Protein AF-A0A935EA66-F1 (afdb_monomer_lite)

Structure (mmCIF, N/CA/C/O backbone):
data_AF-A0A935EA66-F1
#
_entry.id   AF-A0A935EA66-F1
#
loop_
_atom_site.group_PDB
_atom_site.id
_atom_site.type_symbol
_atom_site.label_atom_id
_atom_site.label_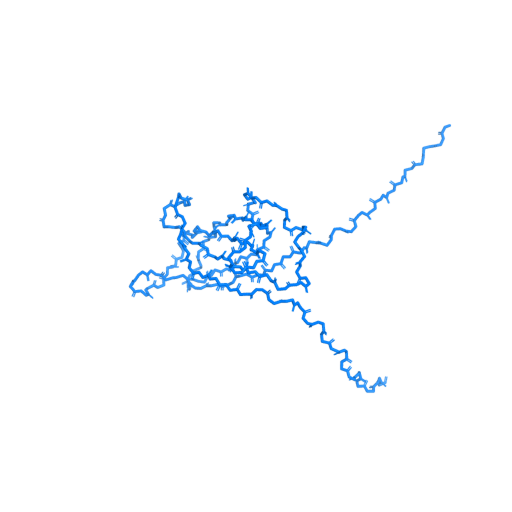alt_id
_atom_site.label_comp_id
_atom_site.label_asym_id
_atom_site.label_entity_id
_atom_site.label_seq_id
_atom_site.pdbx_PDB_ins_code
_atom_site.Cartn_x
_atom_site.Cartn_y
_atom_site.Cartn_z
_atom_site.occupancy
_atom_site.B_iso_or_equiv
_atom_site.auth_seq_id
_atom_site.auth_comp_id
_atom_site.auth_asym_id
_atom_site.auth_atom_id
_atom_site.pdbx_PDB_model_num
ATOM 1 N N . MET A 1 1 ? -12.059 26.650 -46.974 1.00 56.72 1 MET A N 1
ATOM 2 C CA . MET A 1 1 ? -11.170 26.171 -45.896 1.00 56.72 1 MET A CA 1
ATOM 3 C C . MET A 1 1 ? -11.844 24.967 -45.263 1.00 56.72 1 MET A C 1
ATOM 5 O O . MET A 1 1 ? -12.899 25.143 -44.672 1.00 56.72 1 MET A O 1
ATOM 9 N N . VAL A 1 2 ? -11.339 23.754 -45.494 1.00 48.66 2 VAL A N 1
ATOM 10 C CA . VAL A 1 2 ? -11.926 22.520 -44.942 1.00 48.66 2 VAL A CA 1
ATOM 11 C C . VAL A 1 2 ? -11.152 22.171 -43.674 1.00 48.66 2 VAL A C 1
ATOM 13 O O . VAL A 1 2 ? -9.935 22.019 -43.727 1.00 48.66 2 VAL A O 1
ATOM 16 N N . LEU A 1 3 ? -11.849 22.111 -42.541 1.00 52.25 3 LEU A N 1
ATOM 17 C CA . LEU A 1 3 ? -11.287 21.747 -41.243 1.00 52.25 3 LEU A CA 1
ATOM 18 C C . LEU A 1 3 ? -11.307 20.218 -41.109 1.00 52.25 3 LEU A C 1
ATOM 20 O O . LEU A 1 3 ? -12.376 19.613 -41.135 1.00 52.25 3 LEU A O 1
ATOM 24 N N . PHE A 1 4 ? -10.135 19.602 -40.974 1.00 52.00 4 PHE A N 1
ATOM 25 C CA . PHE A 1 4 ? -9.990 18.178 -40.671 1.00 52.00 4 PHE A CA 1
ATOM 26 C C . PHE A 1 4 ? -9.831 18.017 -39.155 1.00 52.00 4 PHE A C 1
ATOM 28 O O . PHE A 1 4 ? -8.870 18.528 -38.583 1.00 52.00 4 PHE A O 1
ATOM 35 N N . VAL A 1 5 ? -10.763 17.325 -38.498 1.00 65.56 5 VAL A N 1
ATOM 36 C CA . VAL A 1 5 ? -10.658 16.978 -37.072 1.00 65.56 5 VAL A CA 1
ATOM 37 C C . VAL A 1 5 ? -10.170 15.535 -36.974 1.00 65.56 5 VAL A C 1
ATOM 39 O O . VAL A 1 5 ? -10.869 14.611 -37.381 1.00 65.56 5 VAL A O 1
ATOM 42 N N . PHE A 1 6 ? -8.958 15.344 -36.452 1.00 58.00 6 PHE A N 1
ATOM 43 C CA . PHE A 1 6 ? -8.419 14.027 -36.114 1.00 58.00 6 PHE A CA 1
ATOM 44 C C . PHE A 1 6 ? -8.866 13.654 -34.697 1.00 58.00 6 PHE A C 1
ATOM 46 O O . PHE A 1 6 ? -8.481 14.308 -33.729 1.00 58.00 6 PHE A O 1
ATOM 53 N N . PHE A 1 7 ? -9.676 12.603 -34.571 1.00 58.97 7 PHE A N 1
ATOM 54 C CA . PHE A 1 7 ? -10.065 12.040 -33.279 1.00 58.97 7 PHE A CA 1
ATOM 55 C C . PHE A 1 7 ? -9.017 10.993 -32.875 1.00 58.97 7 PHE A C 1
ATOM 57 O O . PHE A 1 7 ? -9.071 9.845 -33.312 1.00 58.97 7 PHE A O 1
ATOM 64 N N . ILE A 1 8 ? -8.008 11.398 -32.098 1.00 69.81 8 ILE A N 1
ATOM 65 C CA . ILE A 1 8 ? -7.025 10.463 -31.535 1.00 69.81 8 ILE A CA 1
ATOM 66 C C . ILE A 1 8 ? -7.647 9.858 -30.275 1.00 69.81 8 ILE A C 1
ATOM 68 O O . ILE A 1 8 ? -7.739 10.518 -29.244 1.00 69.81 8 ILE A O 1
ATOM 72 N N . SER A 1 9 ? -8.097 8.606 -30.361 1.00 67.38 9 SER A N 1
ATOM 73 C CA . SER A 1 9 ? -8.489 7.830 -29.184 1.00 67.38 9 SER A CA 1
ATOM 74 C C . SER A 1 9 ? -7.243 7.165 -28.600 1.00 67.38 9 SER A C 1
ATOM 76 O O . SER A 1 9 ? -6.701 6.223 -29.175 1.00 67.38 9 SER A O 1
ATOM 78 N N . THR A 1 10 ? -6.744 7.685 -27.480 1.00 59.62 10 THR A N 1
ATOM 79 C CA . THR A 1 10 ? -5.718 7.003 -26.685 1.00 59.62 10 THR A CA 1
ATOM 80 C C . THR A 1 10 ? -6.408 5.977 -25.792 1.00 59.62 10 THR A C 1
ATOM 82 O O . THR A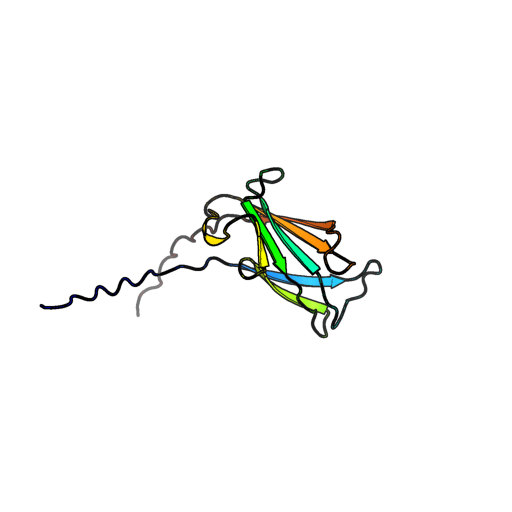 1 10 ? -7.064 6.351 -24.819 1.00 59.62 10 THR A O 1
ATOM 85 N N . CYS A 1 11 ? -6.272 4.687 -26.095 1.00 55.56 11 CYS A N 1
ATOM 86 C CA . CYS A 1 11 ? -6.628 3.647 -25.132 1.00 55.56 11 CYS A CA 1
ATOM 87 C C . CYS A 1 11 ? -5.610 3.701 -23.987 1.00 55.56 11 CYS A C 1
ATOM 89 O O . CYS A 1 11 ? -4.470 3.274 -24.153 1.00 55.56 11 CYS A O 1
ATOM 91 N N . VAL A 1 12 ? -6.006 4.256 -22.843 1.00 56.97 12 VAL A N 1
ATOM 92 C CA . VAL A 1 12 ? -5.235 4.142 -21.603 1.00 56.97 12 VAL A CA 1
ATOM 93 C C . VAL A 1 12 ? -5.667 2.857 -20.904 1.00 56.97 12 VAL A C 1
ATOM 95 O O . VAL A 1 12 ? -6.817 2.715 -20.497 1.00 56.97 12 VAL A O 1
ATOM 98 N N . PHE A 1 13 ? -4.765 1.885 -20.807 1.00 59.00 13 PHE A N 1
ATOM 99 C CA . PHE A 1 13 ? -4.966 0.742 -19.924 1.00 59.00 13 PHE A CA 1
ATOM 100 C C . PHE A 1 13 ? -4.613 1.211 -18.510 1.00 59.00 13 PHE A C 1
ATOM 102 O O . PHE A 1 13 ? -3.444 1.472 -18.231 1.00 59.00 13 PHE A O 1
ATOM 109 N N . SER A 1 14 ? -5.615 1.383 -17.640 1.00 65.06 14 SER A N 1
ATOM 110 C CA . SER A 1 14 ? -5.343 1.587 -16.213 1.00 65.06 14 SER A CA 1
ATOM 111 C C . SER A 1 14 ? -4.910 0.246 -15.632 1.00 65.06 14 SER A C 1
ATOM 113 O O . SER A 1 14 ? -5.640 -0.742 -15.736 1.00 65.06 14 SER A O 1
ATOM 115 N N . GLN A 1 15 ? -3.699 0.199 -15.087 1.00 86.06 15 GLN A N 1
ATOM 116 C CA . GLN A 1 15 ? -3.251 -0.918 -14.266 1.00 86.06 15 GLN A CA 1
ATOM 117 C C . GLN A 1 15 ? -3.627 -0.616 -12.818 1.00 86.06 15 GLN A C 1
ATOM 119 O O . GLN A 1 15 ? -3.413 0.501 -12.357 1.00 86.06 15 GLN A O 1
ATOM 124 N N . SER A 1 16 ? -4.176 -1.600 -12.114 1.00 92.75 16 SER A N 1
ATOM 125 C CA . SER A 1 16 ? -4.493 -1.546 -10.685 1.00 92.75 16 SER A CA 1
ATOM 126 C C . SER A 1 16 ? -4.687 -2.968 -10.153 1.00 92.75 16 SER A C 1
ATOM 128 O O . SER A 1 16 ? -4.769 -3.925 -10.932 1.00 92.75 16 SER A O 1
ATOM 130 N N . PHE A 1 17 ? -4.706 -3.133 -8.832 1.00 92.75 17 PHE A N 1
ATOM 131 C CA . PHE A 1 17 ? -5.011 -4.418 -8.201 1.00 92.75 17 PHE A CA 1
ATOM 132 C C . PHE A 1 17 ? -5.691 -4.227 -6.847 1.00 92.75 17 PHE A C 1
ATOM 134 O O . PHE A 1 17 ? -5.437 -3.248 -6.148 1.00 92.75 17 PHE A O 1
ATOM 141 N N . ASP A 1 18 ? -6.536 -5.178 -6.456 1.00 94.88 18 ASP A N 1
ATOM 142 C CA . ASP A 1 18 ? -7.258 -5.110 -5.188 1.00 94.88 18 ASP A CA 1
ATOM 143 C C . ASP A 1 18 ? -6.404 -5.603 -4.014 1.00 94.88 18 ASP A C 1
ATOM 145 O O . ASP A 1 18 ? -5.671 -6.590 -4.104 1.00 94.88 18 ASP A O 1
ATOM 149 N N . TYR A 1 19 ? -6.542 -4.921 -2.884 1.00 94.88 19 TYR A N 1
ATOM 150 C CA . TYR A 1 19 ? -5.983 -5.285 -1.594 1.00 94.88 19 TYR A CA 1
ATOM 151 C C . TYR A 1 19 ? -7.118 -5.427 -0.582 1.00 94.88 19 TYR A C 1
ATOM 153 O O . TYR A 1 19 ? -7.910 -4.506 -0.368 1.00 94.88 19 TYR A O 1
ATOM 161 N N . GLN A 1 20 ? -7.189 -6.599 0.046 1.00 94.25 20 GLN A N 1
ATOM 162 C CA . GLN A 1 20 ? -8.240 -6.957 0.989 1.00 94.25 20 GLN A CA 1
ATOM 163 C C . GLN A 1 20 ? -7.637 -7.396 2.314 1.00 94.25 20 GLN A C 1
ATOM 165 O O . GLN A 1 20 ? -6.675 -8.165 2.347 1.00 94.25 20 GLN A O 1
ATOM 170 N N . THR A 1 21 ? -8.196 -6.900 3.413 1.00 92.12 21 THR A N 1
ATOM 171 C CA . THR A 1 21 ? -7.700 -7.210 4.755 1.00 92.12 21 THR A CA 1
ATOM 172 C C . THR A 1 21 ? -8.796 -7.104 5.811 1.00 92.12 21 THR A C 1
ATOM 174 O O . THR A 1 21 ? -9.850 -6.509 5.588 1.00 92.12 21 THR A O 1
ATOM 177 N N . ILE A 1 22 ? -8.525 -7.682 6.981 1.00 93.19 22 ILE A N 1
ATOM 178 C CA . ILE A 1 22 ? -9.339 -7.544 8.189 1.00 93.19 22 ILE A CA 1
ATOM 179 C C . ILE A 1 22 ? -8.506 -6.808 9.229 1.00 93.19 22 ILE A C 1
ATOM 181 O O . ILE A 1 22 ? -7.419 -7.260 9.594 1.00 93.19 22 ILE A O 1
ATOM 185 N N . VAL A 1 23 ? -9.033 -5.703 9.746 1.00 91.25 23 VAL A N 1
ATOM 186 C CA . VAL A 1 23 ? -8.294 -4.841 10.672 1.00 91.25 23 VAL A CA 1
ATOM 187 C C . VAL A 1 23 ? -8.556 -5.249 12.116 1.00 91.25 23 VAL A C 1
ATOM 189 O O . VAL A 1 23 ? -9.696 -5.448 12.545 1.00 91.25 23 VAL A O 1
ATOM 192 N N . ARG A 1 24 ? -7.471 -5.385 12.881 1.00 90.00 24 ARG A N 1
ATOM 193 C CA . ARG A 1 24 ? -7.478 -5.785 14.292 1.00 90.00 24 ARG A CA 1
ATOM 194 C C . ARG A 1 24 ? -6.606 -4.835 15.102 1.00 90.00 24 ARG A C 1
ATOM 196 O O . ARG A 1 24 ? -5.615 -4.328 14.590 1.00 90.00 24 ARG A O 1
ATOM 203 N N . ASN A 1 25 ? -6.964 -4.616 16.363 1.00 86.38 25 ASN A N 1
ATOM 204 C CA . ASN A 1 25 ? -6.127 -3.866 17.300 1.00 86.38 25 ASN A CA 1
ATOM 205 C C . ASN A 1 25 ? -5.082 -4.772 17.984 1.00 86.38 25 ASN A C 1
ATOM 207 O O . ASN A 1 25 ? -5.040 -5.983 17.765 1.00 86.38 25 ASN A O 1
ATOM 211 N N . ALA A 1 26 ? -4.280 -4.188 18.880 1.00 84.94 26 ALA A N 1
ATOM 212 C CA . ALA A 1 26 ? -3.241 -4.896 19.631 1.00 84.94 26 ALA A CA 1
ATOM 213 C C . ALA A 1 26 ? -3.760 -6.042 20.527 1.00 84.94 26 ALA A C 1
ATOM 215 O O . ALA A 1 26 ? -3.000 -6.952 20.846 1.00 84.94 26 ALA A O 1
ATOM 216 N N . SER A 1 27 ? -5.039 -6.033 20.921 1.00 90.06 27 SER A N 1
ATOM 217 C CA . SER A 1 27 ? -5.660 -7.141 21.662 1.00 90.06 27 SER A CA 1
ATOM 218 C C . SER A 1 27 ? -6.280 -8.212 20.753 1.00 90.06 27 SER A C 1
ATOM 220 O O . SER A 1 27 ? -6.885 -9.161 21.247 1.00 90.06 27 SER A O 1
ATOM 222 N N . GLY A 1 28 ? -6.139 -8.082 19.429 1.00 86.69 28 GLY A N 1
ATOM 223 C CA . GLY A 1 28 ? -6.694 -8.997 18.428 1.00 86.69 28 GLY A CA 1
ATOM 224 C C . GLY A 1 28 ? -8.174 -8.763 18.105 1.00 86.69 28 GLY A C 1
ATOM 225 O O . GLY A 1 28 ? -8.742 -9.486 17.275 1.00 86.69 28 GLY A O 1
ATOM 226 N N . ALA A 1 29 ? -8.799 -7.755 18.720 1.00 90.12 29 ALA A N 1
ATOM 227 C CA . ALA A 1 29 ? -10.196 -7.413 18.504 1.00 90.12 29 ALA A CA 1
ATOM 228 C C . ALA A 1 29 ? -10.393 -6.729 17.145 1.00 90.12 29 ALA A C 1
ATOM 230 O O . ALA A 1 29 ? -9.660 -5.808 16.771 1.00 90.12 29 ALA A O 1
ATOM 231 N N . VAL A 1 30 ? -11.414 -7.183 16.422 1.00 92.00 30 VAL A N 1
ATOM 232 C CA . VAL A 1 30 ? -11.793 -6.664 15.105 1.00 92.00 30 VAL A CA 1
ATOM 233 C C . VAL A 1 30 ? -12.238 -5.206 15.224 1.00 92.00 30 VAL A C 1
ATOM 235 O O . VAL A 1 30 ? -13.027 -4.870 16.105 1.00 92.00 30 VAL A O 1
ATOM 238 N N . GLN A 1 31 ? -11.725 -4.347 14.346 1.00 92.06 31 GLN A N 1
ATOM 239 C CA . GLN A 1 31 ? -12.086 -2.931 14.292 1.00 92.06 31 GLN A CA 1
ATOM 240 C C . GLN A 1 31 ? -13.201 -2.729 13.264 1.00 92.06 31 GLN A C 1
ATOM 242 O O . GLN A 1 31 ? -12.945 -2.769 12.063 1.00 92.06 31 GLN A O 1
ATOM 247 N N . VAL A 1 32 ? -14.437 -2.536 13.725 1.00 93.38 32 VAL A N 1
ATOM 248 C CA . VAL A 1 32 ? -15.628 -2.353 12.871 1.00 93.38 32 VAL A CA 1
ATOM 249 C C . VAL A 1 32 ? -15.949 -0.872 12.686 1.00 93.38 32 VAL A C 1
ATOM 251 O O . VAL A 1 32 ? -15.764 -0.093 13.622 1.00 93.38 32 VAL A O 1
ATOM 254 N N . ASN A 1 33 ? -16.442 -0.472 11.507 1.00 92.31 33 ASN A N 1
ATOM 255 C CA . ASN A 1 33 ? -16.824 0.918 11.193 1.00 92.31 33 ASN A CA 1
ATOM 256 C C . ASN A 1 33 ? -15.757 1.959 11.582 1.00 92.31 33 ASN A C 1
ATOM 258 O O . ASN A 1 33 ? -16.076 3.048 12.061 1.00 92.31 33 ASN A O 1
ATOM 262 N N . THR A 1 34 ? -14.481 1.601 11.439 1.00 91.94 34 THR A N 1
ATOM 263 C CA . THR A 1 34 ? -13.348 2.398 11.918 1.00 91.94 34 THR A CA 1
ATOM 264 C C . THR A 1 34 ? -12.552 2.923 10.720 1.00 91.94 34 THR A C 1
ATOM 266 O O . THR A 1 34 ? -12.267 2.141 9.810 1.00 91.94 34 THR A O 1
ATOM 269 N N . PRO A 1 35 ? -12.197 4.223 10.675 1.00 92.62 35 PRO A N 1
ATOM 270 C CA . PRO A 1 35 ? -11.329 4.759 9.631 1.00 92.62 35 PRO A CA 1
ATOM 271 C C . PRO A 1 35 ? -9.910 4.201 9.773 1.00 92.62 35 PRO A C 1
ATOM 273 O O . PRO A 1 35 ? -9.360 4.158 10.874 1.00 92.62 35 PRO A O 1
ATOM 276 N N . VAL A 1 36 ? -9.311 3.799 8.654 1.00 93.75 36 VAL A N 1
ATOM 277 C CA . VAL A 1 36 ? -7.977 3.189 8.600 1.00 93.75 36 VAL A CA 1
ATOM 278 C C . VAL A 1 36 ? -7.117 3.966 7.619 1.00 93.75 36 VAL A C 1
ATOM 280 O O . VAL A 1 36 ? -7.521 4.215 6.487 1.00 93.75 36 VAL A O 1
ATOM 283 N N . TYR A 1 37 ? -5.915 4.343 8.045 1.00 95.50 37 TYR A N 1
ATOM 284 C CA . TYR A 1 37 ? -5.007 5.170 7.258 1.00 95.50 37 TYR A CA 1
ATOM 285 C C . TYR A 1 37 ? -3.905 4.294 6.672 1.00 95.50 37 TYR A C 1
ATOM 287 O O . TYR A 1 37 ? -2.947 3.953 7.364 1.00 95.50 37 TYR A O 1
ATOM 295 N N . LEU A 1 38 ? -4.054 3.919 5.402 1.00 95.75 38 LEU A N 1
ATOM 296 C CA . LEU A 1 38 ? -3.134 3.034 4.697 1.00 95.75 38 LEU A CA 1
ATOM 297 C C . LEU A 1 38 ? -2.209 3.821 3.777 1.00 95.75 38 LEU A C 1
ATOM 299 O O . LEU A 1 38 ? -2.621 4.778 3.116 1.00 95.75 38 LEU A O 1
ATOM 303 N N . ARG A 1 39 ? -0.961 3.365 3.703 1.00 97.12 39 ARG A N 1
ATOM 304 C CA . ARG A 1 39 ? 0.015 3.804 2.714 1.00 97.12 39 ARG A CA 1
ATOM 305 C C . ARG A 1 39 ? 0.563 2.595 1.984 1.00 97.12 39 ARG A C 1
ATOM 307 O O . ARG A 1 39 ? 1.086 1.669 2.600 1.00 97.12 39 ARG A O 1
ATOM 314 N N . PHE A 1 40 ? 0.442 2.631 0.666 1.00 97.75 40 PHE A N 1
ATOM 315 C CA . PHE A 1 40 ? 0.979 1.610 -0.218 1.00 97.75 40 PHE A CA 1
ATOM 316 C C . PHE A 1 40 ? 2.217 2.170 -0.894 1.00 97.75 40 PHE A C 1
ATOM 318 O O . PHE A 1 40 ? 2.166 3.239 -1.501 1.00 97.75 40 PHE A O 1
ATOM 325 N N . THR A 1 41 ? 3.329 1.453 -0.790 1.00 98.06 41 THR A N 1
ATOM 3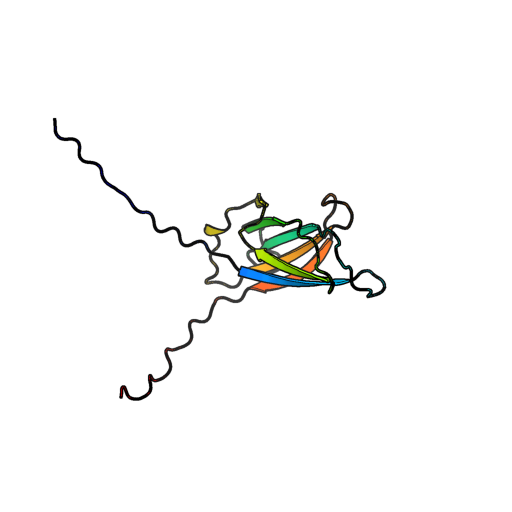26 C CA . THR A 1 41 ? 4.586 1.794 -1.453 1.00 98.06 41 THR A CA 1
ATOM 327 C C . THR A 1 41 ? 5.006 0.621 -2.335 1.00 98.06 41 THR A C 1
ATOM 329 O O . THR A 1 41 ? 5.124 -0.505 -1.859 1.00 98.06 41 THR A O 1
ATOM 332 N N . ILE A 1 42 ? 5.255 0.878 -3.619 1.00 97.38 42 ILE A N 1
ATOM 333 C CA . ILE A 1 42 ? 5.834 -0.104 -4.539 1.00 97.38 42 ILE A CA 1
ATOM 334 C C . ILE A 1 42 ? 7.333 0.144 -4.634 1.00 97.38 42 ILE A C 1
ATOM 336 O O . ILE A 1 42 ? 7.774 1.239 -4.997 1.00 97.38 42 ILE A O 1
ATOM 340 N N . LEU A 1 43 ? 8.103 -0.894 -4.329 1.00 97.81 43 LEU A N 1
ATOM 341 C CA . LEU A 1 43 ? 9.558 -0.896 -4.357 1.00 97.81 43 LEU A CA 1
ATOM 342 C C . LEU A 1 43 ? 10.075 -1.681 -5.567 1.00 97.81 43 LEU A C 1
ATOM 344 O O . LEU A 1 43 ? 9.461 -2.658 -6.014 1.00 97.81 43 LEU A O 1
ATOM 348 N N . GLU A 1 44 ? 11.227 -1.259 -6.085 1.00 95.81 44 GLU A N 1
ATOM 349 C CA . GLU A 1 44 ? 11.927 -1.945 -7.180 1.00 95.81 44 GLU A CA 1
ATOM 350 C C . GLU A 1 44 ? 12.370 -3.361 -6.785 1.00 95.81 44 GLU A C 1
ATOM 352 O O . GLU A 1 44 ? 12.228 -4.308 -7.554 1.00 95.81 44 GLU A O 1
ATOM 357 N N . ASN A 1 45 ? 12.864 -3.508 -5.560 1.00 94.00 45 ASN A N 1
ATOM 358 C CA . ASN A 1 45 ? 13.197 -4.771 -4.914 1.00 94.00 45 ASN A CA 1
ATOM 359 C C . ASN A 1 45 ? 12.991 -4.617 -3.393 1.00 94.00 45 ASN A C 1
ATOM 361 O O . ASN A 1 45 ? 12.585 -3.551 -2.936 1.00 94.00 45 ASN A O 1
ATOM 365 N N . GLU A 1 46 ? 13.261 -5.660 -2.608 1.00 92.44 46 GLU A N 1
ATOM 366 C CA . GLU A 1 46 ? 12.972 -5.712 -1.163 1.00 92.44 46 GLU A CA 1
ATOM 367 C C . GLU A 1 46 ? 13.551 -4.546 -0.345 1.00 92.44 46 GLU A C 1
ATOM 369 O O . GLU A 1 46 ? 12.962 -4.135 0.648 1.00 92.44 46 GLU A O 1
ATOM 374 N N . SER A 1 47 ? 14.682 -3.980 -0.768 1.00 91.44 47 SER A N 1
ATOM 375 C CA . SER A 1 47 ? 15.312 -2.814 -0.128 1.00 91.44 47 SER A CA 1
ATOM 376 C C . SER A 1 47 ? 15.642 -1.717 -1.145 1.00 91.44 47 SER A C 1
ATOM 378 O O . SER A 1 47 ? 16.580 -0.941 -0.964 1.00 91.44 47 SER A O 1
ATOM 380 N N . GLY A 1 48 ? 14.906 -1.704 -2.256 1.00 91.75 48 GLY A N 1
ATOM 381 C CA . GLY A 1 48 ? 15.182 -0.875 -3.420 1.00 91.75 48 GLY A CA 1
ATOM 382 C C . GLY A 1 48 ? 14.544 0.504 -3.338 1.00 91.75 48 GLY A C 1
ATOM 383 O O . GLY A 1 48 ? 13.952 0.897 -2.332 1.00 91.75 48 GLY A O 1
ATOM 384 N N . GLY A 1 49 ? 14.645 1.245 -4.441 1.00 96.06 49 GLY A N 1
ATOM 385 C CA . GLY A 1 49 ? 14.022 2.557 -4.560 1.00 96.06 49 GLY A CA 1
ATOM 386 C C . GLY A 1 49 ? 12.493 2.489 -4.553 1.00 96.06 49 GLY A C 1
ATOM 387 O O . GLY A 1 49 ? 11.888 1.511 -5.002 1.00 96.06 49 GLY A O 1
ATOM 388 N N . VAL A 1 50 ? 11.870 3.569 -4.077 1.00 97.62 50 VAL A N 1
ATOM 389 C CA . VAL A 1 50 ? 10.422 3.781 -4.182 1.00 97.62 50 VAL A CA 1
ATOM 390 C C . VAL A 1 50 ? 10.080 4.149 -5.619 1.00 97.62 50 VAL A C 1
ATOM 392 O O . VAL A 1 50 ? 10.498 5.191 -6.117 1.00 97.62 50 VAL A O 1
ATOM 395 N N . LEU A 1 51 ? 9.287 3.304 -6.268 1.00 97.19 51 LEU A N 1
ATOM 396 C CA . LEU A 1 51 ? 8.773 3.543 -7.615 1.00 97.19 51 LEU A CA 1
ATOM 397 C C . LEU A 1 51 ? 7.449 4.301 -7.586 1.00 97.19 51 LEU A C 1
ATOM 399 O O . LEU A 1 51 ? 7.174 5.126 -8.456 1.00 97.19 51 LEU A O 1
ATOM 403 N N . TYR A 1 52 ? 6.628 4.011 -6.579 1.00 97.88 52 TYR A N 1
ATOM 404 C CA . TYR A 1 52 ? 5.336 4.645 -6.380 1.00 97.88 52 TYR A CA 1
ATOM 405 C C . TYR A 1 52 ? 4.915 4.590 -4.921 1.00 97.88 52 TYR A C 1
ATOM 407 O O . TYR A 1 52 ? 5.257 3.648 -4.205 1.00 97.88 52 TYR A O 1
ATOM 415 N N . ARG A 1 53 ? 4.152 5.595 -4.498 1.00 97.88 53 ARG A N 1
ATOM 416 C CA . ARG A 1 53 ? 3.542 5.652 -3.176 1.00 97.88 53 ARG A CA 1
ATOM 417 C C . ARG A 1 53 ? 2.193 6.344 -3.246 1.00 97.88 53 ARG A C 1
ATOM 419 O O . ARG A 1 53 ? 2.102 7.422 -3.829 1.00 97.88 53 ARG A O 1
ATOM 426 N N . GLU A 1 54 ? 1.196 5.787 -2.574 1.00 97.62 54 GLU A N 1
ATOM 427 C CA . GLU A 1 54 ? -0.130 6.388 -2.410 1.00 97.62 54 GLU A CA 1
ATOM 428 C C . GLU A 1 54 ? -0.652 6.267 -0.980 1.00 97.62 54 GLU A C 1
ATOM 430 O O . GLU A 1 54 ? -0.202 5.421 -0.206 1.00 97.62 54 GLU A O 1
ATOM 435 N N . ILE A 1 55 ? -1.626 7.114 -0.649 1.00 96.94 55 ILE A N 1
ATOM 436 C CA . ILE A 1 55 ? -2.408 7.044 0.586 1.00 96.94 55 ILE A CA 1
ATOM 437 C C . ILE A 1 55 ? -3.858 6.703 0.254 1.00 96.94 55 ILE A C 1
ATOM 439 O O . ILE A 1 55 ? -4.431 7.251 -0.691 1.00 96.94 55 ILE A O 1
ATOM 443 N N . GLN A 1 56 ? -4.458 5.853 1.087 1.00 96.38 56 GLN A N 1
ATOM 444 C CA . GLN A 1 56 ? -5.891 5.576 1.088 1.00 96.38 56 GLN A CA 1
ATOM 445 C C . GLN A 1 56 ? -6.446 5.606 2.513 1.00 96.38 56 GLN A C 1
ATOM 447 O O . GLN A 1 56 ? -5.790 5.158 3.457 1.00 96.38 56 GLN A O 1
ATOM 452 N N . ASN A 1 57 ? -7.659 6.139 2.688 1.00 95.25 57 ASN A N 1
ATOM 453 C CA . ASN A 1 57 ? -8.312 6.249 4.000 1.00 95.25 57 ASN A CA 1
ATOM 454 C C . ASN A 1 57 ? -9.692 5.563 4.028 1.00 95.25 57 ASN A C 1
ATOM 456 O O . ASN A 1 57 ? -10.708 6.219 4.269 1.00 95.25 57 ASN A O 1
ATOM 460 N N . PRO A 1 58 ? -9.759 4.256 3.719 1.00 94.88 58 PRO A N 1
ATOM 461 C CA . PRO A 1 58 ? -10.997 3.487 3.794 1.00 94.88 58 PRO A CA 1
ATOM 462 C C . PRO A 1 58 ? -11.529 3.379 5.232 1.00 94.88 58 PRO A C 1
ATOM 464 O O . PRO A 1 58 ? -10.811 3.559 6.214 1.00 94.88 58 PRO A O 1
ATOM 467 N N . THR A 1 59 ? -12.806 3.025 5.349 1.00 94.62 59 THR A N 1
ATOM 468 C CA . THR A 1 59 ? -13.448 2.660 6.619 1.00 94.62 59 THR A CA 1
ATOM 469 C C . THR A 1 59 ? -13.781 1.175 6.586 1.00 94.62 59 THR A C 1
ATOM 471 O O . THR A 1 59 ? -14.257 0.681 5.564 1.00 94.62 59 THR A O 1
ATOM 474 N N . THR A 1 60 ? -13.511 0.458 7.675 1.00 94.69 60 THR A N 1
ATOM 475 C CA . THR A 1 60 ? -13.851 -0.966 7.777 1.00 94.69 60 THR A CA 1
ATOM 476 C C . THR A 1 60 ? -15.358 -1.187 7.827 1.00 94.69 60 THR A C 1
ATOM 478 O O . THR A 1 60 ? -16.104 -0.341 8.319 1.00 94.69 60 THR A O 1
ATOM 481 N N . ASP A 1 61 ? -15.823 -2.338 7.348 1.00 93.31 61 ASP A N 1
ATOM 482 C CA . ASP A 1 61 ? -17.235 -2.704 7.422 1.00 93.31 61 ASP A CA 1
ATOM 483 C C . 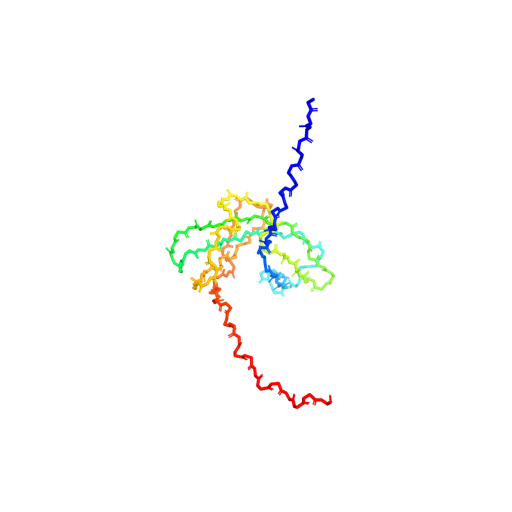ASP A 1 61 ? -17.641 -3.251 8.811 1.00 93.31 61 ASP A C 1
ATOM 485 O O . ASP A 1 61 ? -16.871 -3.246 9.780 1.00 93.31 61 ASP A O 1
ATOM 489 N N . GLN A 1 62 ? -18.876 -3.751 8.912 1.00 91.75 62 GLN A N 1
ATOM 490 C CA . GLN A 1 62 ? -19.427 -4.360 10.130 1.00 91.75 62 GLN A CA 1
ATOM 491 C C . GLN A 1 62 ? -18.714 -5.651 10.582 1.00 91.75 62 GLN A C 1
ATOM 493 O O . GLN A 1 62 ? -18.922 -6.101 11.706 1.00 91.75 62 GLN A O 1
ATOM 498 N N . TYR A 1 63 ? -17.879 -6.242 9.728 1.00 90.25 63 TYR A N 1
ATOM 499 C CA . TYR A 1 63 ? -17.058 -7.420 10.002 1.00 90.25 63 TYR A CA 1
ATOM 500 C C . TYR A 1 63 ? -15.569 -7.067 10.156 1.00 90.25 63 TYR A C 1
ATOM 502 O O . TYR A 1 63 ? -14.735 -7.960 10.313 1.00 90.25 63 TYR A O 1
ATOM 510 N N . GLY A 1 64 ? -15.226 -5.773 10.122 1.00 89.62 64 GLY A N 1
ATOM 511 C CA . GLY A 1 64 ? -13.854 -5.269 10.143 1.00 89.62 64 GLY A CA 1
ATOM 512 C C . GLY A 1 64 ? -13.083 -5.516 8.850 1.00 89.62 64 GLY A C 1
ATOM 513 O O . GLY A 1 64 ? -11.857 -5.392 8.836 1.00 89.62 64 GLY A O 1
ATOM 514 N N . TRP A 1 65 ? -13.792 -5.892 7.788 1.00 93.06 65 TRP A N 1
ATOM 515 C CA . TRP A 1 65 ? -13.255 -6.114 6.460 1.00 93.06 65 TRP A CA 1
ATOM 516 C C . TRP A 1 65 ? -13.065 -4.791 5.726 1.00 93.06 65 TRP A C 1
ATOM 518 O O . TRP A 1 65 ? -13.815 -3.829 5.906 1.00 93.06 65 TRP A O 1
ATOM 528 N N . LEU A 1 66 ? -12.048 -4.760 4.875 1.00 93.94 66 LEU A N 1
ATOM 529 C CA . LEU A 1 66 ? -11.673 -3.617 4.068 1.00 93.94 66 LEU A CA 1
ATOM 530 C C . LEU A 1 66 ? -11.171 -4.103 2.713 1.00 93.94 66 LEU A C 1
ATOM 532 O O . LEU A 1 66 ? -10.374 -5.036 2.639 1.00 93.94 66 LEU A O 1
ATOM 536 N N . SER A 1 67 ? -11.637 -3.449 1.650 1.00 95.25 67 SER A N 1
ATOM 537 C CA . SER A 1 67 ? -11.207 -3.677 0.272 1.00 95.25 67 SER A CA 1
ATOM 538 C C . SER A 1 67 ? -10.867 -2.335 -0.351 1.00 95.25 67 SER A C 1
ATOM 540 O O . SER A 1 67 ? -11.684 -1.416 -0.318 1.00 95.25 67 SER A O 1
ATOM 542 N N . VAL A 1 68 ? -9.672 -2.234 -0.912 1.00 95.94 68 VAL A N 1
ATOM 543 C CA . VAL A 1 68 ? -9.186 -1.047 -1.615 1.00 95.94 68 VAL A CA 1
ATOM 544 C C . VAL A 1 68 ? -8.491 -1.452 -2.901 1.00 95.94 68 VAL A C 1
ATOM 546 O O . VAL A 1 68 ? -7.945 -2.547 -2.983 1.00 95.94 68 VAL A O 1
ATOM 549 N N . THR A 1 69 ? -8.488 -0.570 -3.892 1.00 96.62 69 THR A N 1
ATOM 550 C CA . THR A 1 69 ? -7.823 -0.813 -5.174 1.00 96.62 69 THR A CA 1
ATOM 551 C C . THR A 1 69 ? -6.548 0.018 -5.224 1.00 96.62 69 THR A C 1
ATOM 553 O O . THR A 1 69 ? -6.600 1.247 -5.229 1.00 96.62 69 THR A O 1
ATOM 556 N N . VAL A 1 70 ? -5.395 -0.647 -5.210 1.00 95.88 70 VAL A N 1
ATOM 557 C CA . VAL A 1 70 ? -4.078 -0.005 -5.260 1.00 95.88 70 VAL A CA 1
ATOM 558 C C . VAL A 1 70 ? -3.836 0.547 -6.664 1.00 95.88 70 VAL A C 1
ATOM 560 O O . VAL A 1 70 ? -4.011 -0.169 -7.652 1.00 95.88 70 VAL A O 1
ATOM 563 N N . GLY A 1 71 ? -3.426 1.815 -6.740 1.00 95.00 71 GLY A N 1
ATOM 564 C CA . GLY A 1 71 ? -3.284 2.581 -7.983 1.00 95.00 71 GLY A CA 1
ATOM 565 C C . GLY A 1 71 ? -4.396 3.612 -8.207 1.00 95.00 71 GLY A C 1
ATOM 566 O O . GLY A 1 71 ? -4.240 4.489 -9.053 1.00 95.00 71 GLY A O 1
ATOM 567 N N . GLU A 1 72 ? -5.475 3.547 -7.422 1.00 94.94 72 GLU A N 1
ATOM 568 C CA . GLU A 1 72 ? -6.598 4.502 -7.432 1.00 94.94 72 GLU A CA 1
ATOM 569 C C . GLU A 1 72 ? -6.600 5.406 -6.177 1.00 94.94 72 GLU A C 1
ATOM 571 O O . GLU A 1 72 ? -7.554 6.146 -5.923 1.00 94.94 72 GLU A O 1
ATOM 576 N N . GLY A 1 73 ? -5.545 5.341 -5.355 1.00 94.44 73 GLY A N 1
ATOM 577 C CA . GLY A 1 73 ? -5.390 6.164 -4.160 1.00 94.44 73 GLY A CA 1
ATOM 578 C C . GLY A 1 73 ? -4.922 7.591 -4.456 1.00 94.44 73 GLY A C 1
ATOM 579 O O . GLY A 1 73 ? -4.822 8.032 -5.599 1.00 94.44 73 GLY A O 1
ATOM 580 N N . THR A 1 74 ? -4.589 8.340 -3.400 1.00 96.25 74 THR A N 1
ATOM 581 C CA . THR A 1 74 ? -3.961 9.663 -3.554 1.00 96.25 74 THR A CA 1
ATOM 582 C C . THR A 1 74 ? -2.448 9.490 -3.721 1.00 96.25 74 THR A C 1
ATOM 584 O O . THR A 1 74 ? -1.782 9.138 -2.739 1.00 96.25 74 THR A O 1
ATOM 587 N N . PRO A 1 75 ? -1.869 9.731 -4.914 1.00 96.31 75 PRO A N 1
ATOM 588 C CA . PRO A 1 75 ? -0.442 9.543 -5.140 1.00 96.31 75 PRO A CA 1
ATOM 589 C C . PRO A 1 75 ? 0.373 10.570 -4.343 1.00 96.31 75 PRO A C 1
ATOM 591 O O . PRO A 1 75 ? 0.114 11.770 -4.393 1.00 96.31 75 PRO A O 1
ATOM 594 N N . GLN A 1 76 ? 1.390 10.097 -3.626 1.00 95.88 76 GLN A N 1
ATOM 595 C CA . GLN A 1 76 ? 2.395 10.936 -2.966 1.00 95.88 76 GLN A CA 1
ATOM 596 C C . GLN A 1 76 ? 3.674 11.062 -3.796 1.00 95.88 76 GLN A C 1
ATOM 598 O O . GLN A 1 76 ? 4.345 12.091 -3.746 1.00 95.88 76 GLN A O 1
ATOM 603 N N . SER A 1 77 ? 4.037 10.012 -4.537 1.00 96.69 77 SER A N 1
ATOM 604 C CA . SER A 1 77 ? 5.208 10.011 -5.415 1.00 96.69 77 SER A CA 1
ATOM 605 C C . SER A 1 77 ? 5.090 8.956 -6.509 1.00 96.69 77 SER A C 1
ATOM 607 O O . SER A 1 77 ? 4.513 7.893 -6.283 1.00 96.69 77 SER A O 1
ATOM 609 N N . GLY A 1 78 ? 5.730 9.206 -7.651 1.00 94.88 78 GLY A N 1
ATOM 610 C CA . GLY A 1 78 ? 5.712 8.301 -8.800 1.00 94.88 78 GLY A CA 1
ATOM 611 C C . GLY A 1 78 ? 4.405 8.360 -9.594 1.00 94.88 78 GLY A C 1
ATOM 612 O O . GLY A 1 78 ? 3.460 9.056 -9.231 1.00 94.88 78 GLY A O 1
ATOM 613 N N . VAL A 1 79 ? 4.358 7.614 -10.697 1.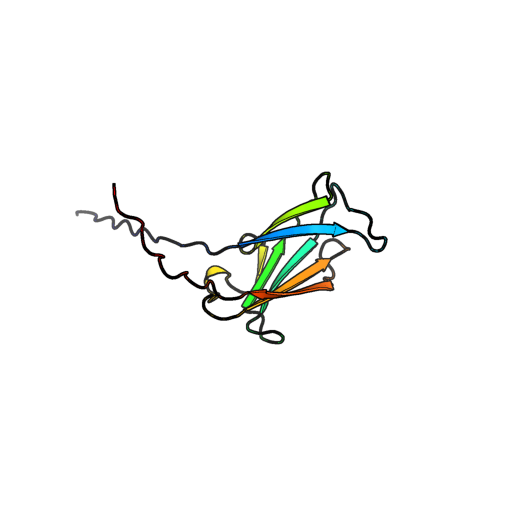00 93.56 79 VAL A N 1
ATOM 614 C CA . VAL A 1 79 ? 3.170 7.468 -11.550 1.00 93.56 79 VAL A CA 1
ATOM 615 C C . VAL A 1 79 ? 2.868 5.983 -11.656 1.00 93.56 79 VAL A C 1
ATOM 617 O O . VAL A 1 79 ? 3.682 5.240 -12.202 1.00 93.56 79 VAL A O 1
ATOM 620 N N . PHE A 1 80 ? 1.712 5.550 -11.143 1.00 94.00 80 PHE A N 1
ATOM 621 C CA . PHE A 1 80 ? 1.377 4.125 -11.059 1.00 94.00 80 PHE A CA 1
ATOM 622 C C . PHE A 1 80 ? 1.427 3.434 -12.423 1.00 94.00 80 PHE A C 1
ATOM 624 O O . PHE A 1 80 ? 1.996 2.355 -12.543 1.00 94.00 80 PHE A O 1
ATOM 631 N N . ALA A 1 81 ? 0.918 4.094 -13.465 1.00 91.75 81 ALA A N 1
ATOM 632 C CA . ALA A 1 81 ? 0.897 3.585 -14.836 1.00 91.75 81 ALA A CA 1
ATOM 633 C C . ALA A 1 81 ? 2.289 3.358 -15.460 1.00 91.75 81 ALA A C 1
ATOM 635 O O . ALA A 1 81 ? 2.401 2.636 -16.443 1.00 91.75 81 ALA A O 1
ATOM 636 N N . ASN A 1 82 ? 3.353 3.946 -14.900 1.00 92.12 82 ASN A N 1
ATOM 637 C CA . ASN A 1 82 ? 4.718 3.783 -15.412 1.00 92.12 82 ASN A CA 1
ATOM 638 C C . ASN A 1 82 ? 5.447 2.583 -14.786 1.00 92.12 82 ASN A C 1
ATOM 640 O O . ASN A 1 82 ? 6.596 2.305 -15.134 1.00 92.12 82 ASN A O 1
ATOM 644 N N . ILE A 1 83 ? 4.825 1.894 -13.826 1.00 92.25 83 ILE A N 1
ATOM 645 C CA . ILE A 1 83 ? 5.442 0.767 -13.131 1.00 92.25 83 ILE A CA 1
ATOM 646 C C . ILE A 1 83 ? 5.371 -0.470 -14.023 1.00 92.25 83 ILE A C 1
ATOM 648 O O . ILE A 1 83 ? 4.295 -0.983 -14.313 1.00 92.25 83 ILE A O 1
ATOM 652 N N . ASP A 1 84 ? 6.534 -0.992 -14.398 1.00 91.06 84 ASP A N 1
ATOM 653 C CA . ASP A 1 84 ? 6.634 -2.288 -15.065 1.00 91.06 84 ASP A CA 1
ATOM 654 C C . ASP A 1 84 ? 6.413 -3.456 -14.078 1.00 91.06 84 ASP A C 1
ATOM 656 O O . ASP A 1 84 ? 7.280 -3.768 -13.260 1.00 91.06 84 ASP A O 1
ATOM 660 N N . PHE A 1 85 ? 5.249 -4.106 -14.166 1.00 90.31 85 PHE A N 1
ATOM 661 C CA . PHE A 1 85 ? 4.893 -5.307 -13.397 1.00 90.31 85 PHE A CA 1
ATOM 662 C C . PHE A 1 85 ? 5.270 -6.629 -14.098 1.00 90.31 85 PHE A C 1
ATOM 664 O O . PHE A 1 85 ? 4.917 -7.704 -13.612 1.00 90.31 85 PHE A O 1
ATOM 671 N N . SER A 1 86 ? 5.975 -6.586 -15.238 1.00 88.38 86 SER A N 1
ATOM 672 C CA . SER A 1 86 ? 6.497 -7.796 -15.899 1.00 88.38 86 SER A CA 1
ATOM 673 C C . SER A 1 86 ? 7.700 -8.404 -15.169 1.00 88.38 86 SER A C 1
ATOM 675 O O . SER A 1 86 ? 8.043 -9.569 -15.382 1.00 88.38 86 SER A O 1
ATOM 677 N N . VAL A 1 87 ? 8.301 -7.643 -14.254 1.00 91.38 87 VAL A N 1
ATOM 678 C CA . VAL A 1 87 ? 9.353 -8.086 -13.340 1.00 91.38 87 VAL A CA 1
ATOM 679 C C . VAL A 1 87 ? 8.832 -8.151 -11.905 1.00 91.38 87 VAL A C 1
ATOM 681 O O . VAL A 1 87 ? 7.825 -7.533 -11.560 1.00 91.38 87 VAL A O 1
ATOM 684 N N . LYS A 1 88 ? 9.538 -8.888 -11.041 1.00 93.81 88 LYS A N 1
ATOM 685 C CA . LYS A 1 88 ? 9.219 -8.947 -9.609 1.00 93.81 88 LYS A CA 1
ATOM 686 C C . LYS A 1 88 ? 9.311 -7.547 -8.995 1.00 93.81 88 LYS A C 1
ATOM 688 O O . LYS A 1 88 ? 10.309 -6.856 -9.189 1.00 93.81 88 LYS A O 1
ATOM 693 N N . ARG A 1 89 ? 8.292 -7.162 -8.229 1.00 95.25 89 ARG A N 1
ATOM 694 C CA . ARG A 1 89 ? 8.258 -5.933 -7.420 1.00 95.25 89 ARG A CA 1
ATOM 695 C C . ARG A 1 89 ? 7.907 -6.270 -5.982 1.00 95.25 89 ARG A C 1
ATOM 697 O O . ARG A 1 89 ? 7.648 -7.429 -5.668 1.00 95.25 89 ARG A O 1
ATOM 704 N N . TYR A 1 90 ? 7.939 -5.282 -5.101 1.00 97.00 90 TYR A N 1
ATOM 705 C CA . TYR A 1 90 ? 7.564 -5.467 -3.703 1.00 97.00 90 TYR A CA 1
ATOM 706 C C . TYR A 1 90 ? 6.523 -4.429 -3.301 1.00 97.00 90 TYR A C 1
ATOM 708 O O . TYR A 1 90 ? 6.675 -3.247 -3.601 1.00 97.00 90 TYR A O 1
ATOM 716 N N . LEU A 1 91 ? 5.468 -4.888 -2.638 1.00 97.50 91 LEU A N 1
ATOM 717 C CA . LEU A 1 91 ? 4.464 -4.055 -1.999 1.00 97.50 91 LEU A CA 1
ATOM 718 C C . LEU A 1 91 ? 4.804 -3.938 -0.518 1.00 97.50 91 LEU A C 1
ATOM 720 O O . LEU A 1 91 ? 4.741 -4.927 0.215 1.00 97.50 91 LEU A O 1
ATOM 724 N N . LEU A 1 92 ? 5.133 -2.725 -0.099 1.00 97.56 92 LEU A N 1
ATOM 725 C CA . LEU A 1 92 ? 5.197 -2.326 1.295 1.00 97.56 92 LEU A CA 1
ATOM 726 C C . LEU A 1 92 ? 3.851 -1.700 1.672 1.00 97.56 92 LEU A C 1
ATOM 728 O O . LEU A 1 92 ? 3.408 -0.733 1.047 1.00 97.56 92 LEU A O 1
ATOM 732 N N . VAL A 1 93 ? 3.209 -2.267 2.687 1.00 96.94 93 VAL A N 1
ATOM 733 C CA . VAL A 1 93 ? 1.958 -1.776 3.258 1.00 96.94 93 VAL A CA 1
ATOM 734 C C . VAL A 1 93 ? 2.248 -1.226 4.641 1.00 96.94 93 VAL A C 1
ATOM 736 O O . VAL A 1 93 ? 2.828 -1.901 5.494 1.00 96.94 93 VAL A O 1
ATOM 739 N N . GLU A 1 94 ? 1.815 0.005 4.870 1.00 96.00 94 GLU A N 1
ATOM 740 C CA . GLU A 1 94 ? 1.991 0.695 6.137 1.00 96.00 94 GLU A CA 1
ATOM 741 C C . GLU A 1 94 ? 0.643 1.230 6.629 1.00 96.00 94 GLU A C 1
ATOM 743 O O . GLU A 1 94 ? -0.214 1.619 5.833 1.00 96.00 94 GLU A O 1
ATOM 748 N N . CYS A 1 95 ? 0.461 1.269 7.945 1.00 93.38 95 CYS A N 1
ATOM 749 C CA . CYS A 1 95 ? -0.746 1.768 8.599 1.00 93.38 95 CYS A CA 1
ATOM 750 C C . CYS A 1 95 ? -0.397 2.892 9.577 1.00 93.38 95 CYS A C 1
ATOM 752 O O . CYS A 1 95 ? 0.697 2.911 10.141 1.00 93.38 95 CYS A O 1
ATOM 754 N N . SER A 1 96 ? -1.314 3.834 9.782 1.00 91.75 96 SER A N 1
ATOM 755 C CA . SER A 1 96 ? -1.190 4.891 10.785 1.00 91.75 96 SER A CA 1
ATOM 756 C C . SER A 1 96 ? -2.353 4.858 11.771 1.00 91.75 96 SER A C 1
ATOM 758 O O . SER A 1 96 ? -3.509 4.772 11.363 1.00 91.75 96 SER A O 1
ATOM 760 N N . ASP A 1 97 ? -2.039 5.020 13.055 1.00 79.19 97 ASP A N 1
ATOM 761 C CA . ASP A 1 97 ? -3.030 5.109 14.136 1.00 79.19 97 ASP A CA 1
ATOM 762 C C . ASP A 1 97 ? -3.518 6.550 14.380 1.00 79.19 97 ASP A C 1
ATOM 764 O O . ASP A 1 97 ? -4.480 6.770 15.112 1.00 79.19 97 ASP A O 1
ATOM 768 N N . ASN A 1 98 ? -2.862 7.553 13.780 1.00 79.00 98 ASN A N 1
ATOM 769 C CA . ASN A 1 98 ? -3.097 8.969 14.072 1.00 79.00 98 ASN A CA 1
ATOM 770 C C . ASN A 1 98 ? -3.314 9.788 12.796 1.00 79.00 98 ASN A C 1
ATOM 772 O O . ASN A 1 98 ? -2.491 10.622 12.423 1.00 79.00 98 ASN A O 1
ATOM 776 N N . ALA A 1 99 ? -4.410 9.511 12.091 1.00 80.06 99 ALA A N 1
ATOM 777 C CA . ALA A 1 99 ? -4.838 10.266 10.912 1.00 80.06 99 ALA A CA 1
ATOM 778 C C . ALA A 1 99 ? -3.762 10.470 9.824 1.00 80.06 99 ALA A C 1
ATOM 780 O O . ALA A 1 99 ? -3.759 11.478 9.121 1.00 80.06 99 ALA A O 1
ATOM 781 N N . GLY A 1 100 ? -2.837 9.514 9.680 1.00 74.25 100 GLY A N 1
ATOM 782 C CA . GLY A 1 100 ? -1.802 9.552 8.648 1.00 74.25 100 GLY A CA 1
ATOM 783 C C . GLY A 1 100 ? -0.571 10.402 8.979 1.00 74.25 100 GLY A C 1
ATOM 784 O O . GLY A 1 100 ? 0.191 10.712 8.063 1.00 74.25 100 GLY A O 1
ATOM 785 N N . THR A 1 101 ? -0.332 10.781 10.243 1.00 81.75 101 THR A N 1
ATOM 786 C CA . THR A 1 101 ? 0.885 11.534 10.618 1.00 81.75 101 THR A CA 1
ATOM 787 C C . THR A 1 101 ? 2.142 10.665 10.644 1.00 81.75 101 THR A C 1
ATOM 789 O O . THR A 1 101 ? 3.212 11.115 10.241 1.00 81.75 101 THR A O 1
ATOM 792 N N . SER A 1 102 ? 2.009 9.418 11.104 1.00 89.12 102 SER A N 1
ATOM 793 C CA . SER A 1 102 ? 3.115 8.467 11.254 1.00 89.12 102 SER A CA 1
ATOM 794 C C . SER A 1 102 ? 2.662 7.091 10.800 1.00 89.12 102 SER A C 1
ATOM 796 O O . SER A 1 102 ? 1.699 6.558 11.346 1.00 89.12 102 SER A O 1
ATOM 798 N N . TYR A 1 103 ? 3.345 6.536 9.806 1.00 93.31 103 TYR A N 1
ATOM 799 C CA . TYR A 1 103 ? 3.044 5.222 9.251 1.00 93.31 103 TYR A CA 1
ATOM 800 C C . TYR A 1 103 ? 4.036 4.192 9.786 1.00 93.31 103 TYR A C 1
ATOM 802 O O . TYR A 1 103 ? 5.235 4.464 9.867 1.00 93.31 103 TYR A O 1
ATOM 810 N N . SER A 1 104 ? 3.521 3.023 10.144 1.00 93.44 104 SER A N 1
ATOM 811 C CA . SER A 1 104 ? 4.282 1.861 10.586 1.00 93.44 104 SER A CA 1
ATOM 812 C C . SER A 1 104 ? 4.067 0.711 9.613 1.00 93.44 104 SER A C 1
ATOM 814 O O . SER A 1 104 ? 2.950 0.488 9.148 1.00 93.44 104 SER A O 1
ATOM 816 N N . GLU A 1 105 ? 5.136 -0.016 9.304 1.00 94.69 105 GLU A N 1
ATOM 817 C CA . GLU A 1 105 ? 5.078 -1.188 8.436 1.00 94.69 105 GLU A CA 1
ATOM 818 C C . GLU A 1 105 ? 4.182 -2.273 9.043 1.00 94.69 105 GLU A C 1
ATOM 820 O O . GLU A 1 105 ? 4.360 -2.670 10.195 1.00 94.69 105 GLU A O 1
ATOM 825 N N . ILE A 1 106 ? 3.224 -2.749 8.247 1.00 92.88 106 ILE A N 1
ATOM 826 C CA . ILE A 1 106 ? 2.364 -3.889 8.593 1.00 92.88 106 ILE A CA 1
ATOM 827 C C . ILE A 1 106 ? 2.609 -5.096 7.685 1.00 92.88 106 ILE A C 1
ATOM 829 O O . ILE A 1 106 ? 2.192 -6.205 8.015 1.00 92.88 106 ILE A O 1
ATOM 833 N N . GLY A 1 107 ? 3.296 -4.908 6.556 1.00 93.81 107 GLY A N 1
ATOM 834 C CA . GLY A 1 107 ? 3.735 -6.019 5.729 1.00 93.81 107 GLY A CA 1
ATOM 835 C C . GLY A 1 107 ? 4.554 -5.599 4.518 1.00 93.81 107 GLY A C 1
ATOM 836 O O . GLY A 1 107 ? 4.284 -4.580 3.884 1.00 93.81 107 GLY A O 1
ATOM 837 N N . LEU A 1 108 ? 5.505 -6.457 4.163 1.00 96.62 108 LEU A N 1
ATOM 838 C CA . LEU A 1 108 ? 6.285 -6.393 2.938 1.00 96.62 108 LEU A CA 1
ATOM 839 C C . LEU A 1 108 ? 6.081 -7.701 2.174 1.00 96.62 108 LEU A C 1
ATOM 841 O O . LEU A 1 108 ? 6.305 -8.786 2.709 1.00 96.62 108 LEU A O 1
ATOM 845 N N . SER A 1 109 ? 5.627 -7.616 0.926 1.00 95.44 109 SER A N 1
ATOM 846 C CA . SER A 1 109 ? 5.309 -8.804 0.129 1.00 95.44 109 SER A CA 1
ATOM 847 C C . SER A 1 109 ? 5.754 -8.661 -1.324 1.00 95.44 109 SER A C 1
ATOM 849 O O . SER A 1 109 ? 5.699 -7.562 -1.879 1.00 95.44 109 SER A O 1
ATOM 851 N N . PRO A 1 110 ? 6.210 -9.746 -1.972 1.00 95.50 110 PRO A N 1
ATOM 852 C CA . PRO A 1 110 ? 6.551 -9.702 -3.382 1.00 95.50 110 PRO A CA 1
ATOM 853 C C . PRO A 1 110 ? 5.286 -9.654 -4.248 1.00 95.50 110 PRO A C 1
ATOM 855 O O . PRO A 1 110 ? 4.379 -10.470 -4.101 1.00 95.50 110 PRO A O 1
ATOM 858 N N . ILE A 1 111 ? 5.275 -8.743 -5.215 1.00 92.94 111 ILE A N 1
ATOM 859 C CA . ILE A 1 111 ? 4.374 -8.772 -6.362 1.00 92.94 111 ILE A CA 1
ATOM 860 C C . ILE A 1 111 ? 5.088 -9.576 -7.444 1.00 92.94 111 ILE A C 1
ATOM 862 O O . ILE A 1 111 ? 6.068 -9.122 -8.044 1.00 92.94 111 ILE A O 1
ATOM 866 N N . ASN A 1 112 ? 4.618 -10.799 -7.662 1.00 89.12 112 ASN A N 1
ATOM 867 C CA . ASN A 1 112 ? 5.140 -11.635 -8.729 1.00 89.12 112 ASN A CA 1
ATOM 868 C C . ASN A 1 112 ? 4.523 -11.214 -10.067 1.00 89.12 112 ASN A C 1
ATOM 870 O O . ASN A 1 112 ? 3.335 -10.883 -10.113 1.00 89.12 112 ASN A O 1
ATOM 874 N N . PRO A 1 113 ? 5.302 -11.252 -11.158 1.00 83.75 113 PRO A N 1
ATOM 875 C CA . PRO A 1 113 ? 4.765 -10.970 -12.474 1.00 83.75 113 PRO A CA 1
ATOM 876 C C . PRO A 1 113 ? 3.667 -11.974 -12.817 1.00 83.75 113 PRO A C 1
ATOM 878 O O . PRO A 1 113 ? 3.749 -13.158 -12.475 1.00 83.75 113 PRO A O 1
ATOM 881 N N . SER A 1 114 ? 2.637 -11.497 -13.512 1.00 69.19 114 SER A N 1
ATOM 882 C CA . SER A 1 114 ? 1.562 -12.361 -13.993 1.00 69.19 114 SER A CA 1
ATOM 883 C C . SER A 1 114 ? 2.146 -13.398 -14.952 1.00 69.19 114 SER A C 1
ATOM 885 O O . SER A 1 114 ? 2.564 -13.062 -16.060 1.00 69.19 114 SER A O 1
ATOM 887 N N . GLN A 1 115 ? 2.184 -14.669 -14.549 1.00 61.88 115 GLN A N 1
ATOM 888 C CA . GLN A 1 115 ? 2.501 -15.742 -15.483 1.00 61.88 115 GLN A CA 1
ATOM 889 C C . GLN A 1 115 ? 1.290 -15.921 -16.393 1.00 61.88 115 GLN A C 1
ATOM 891 O O . GLN A 1 115 ? 0.246 -16.415 -15.969 1.00 61.88 115 GLN A O 1
ATOM 896 N N . LYS A 1 116 ? 1.404 -15.481 -17.649 1.00 59.44 116 LYS A N 1
ATOM 897 C CA . LYS A 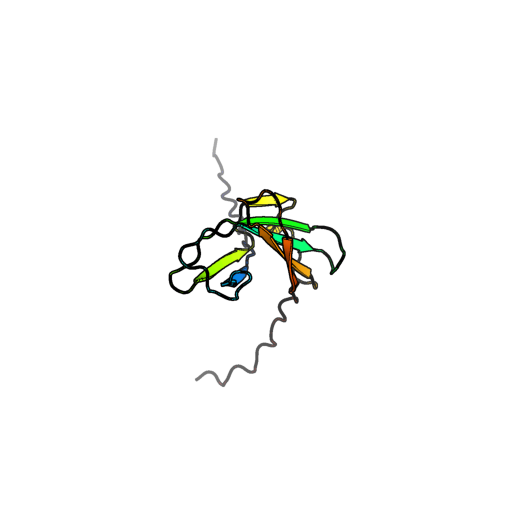1 116 ? 0.420 -15.825 -18.673 1.00 59.44 116 LYS A CA 1
ATOM 898 C C . LYS A 1 116 ? 0.394 -17.351 -18.763 1.00 59.44 116 LYS A C 1
ATOM 900 O O . LYS A 1 116 ? 1.359 -17.939 -19.238 1.00 59.44 116 LYS A O 1
ATOM 905 N N . GLY A 1 117 ? -0.682 -17.976 -18.289 1.00 56.41 117 GLY A N 1
ATOM 906 C CA . GLY A 1 117 ? -0.862 -19.415 -18.441 1.00 56.41 117 GLY A CA 1
ATOM 907 C C . GLY A 1 117 ? -0.774 -19.795 -19.917 1.00 56.41 117 GLY A C 1
ATOM 908 O O . GLY A 1 117 ? -1.274 -19.064 -20.787 1.00 56.41 117 GLY A O 1
ATOM 909 N N . ASP A 1 118 ? -0.130 -20.923 -20.209 1.00 67.06 118 ASP A N 1
ATOM 910 C CA . ASP A 1 118 ? -0.239 -21.533 -21.527 1.00 67.06 118 ASP A CA 1
ATOM 911 C C . ASP A 1 118 ? -1.730 -21.712 -21.822 1.00 67.06 118 ASP A C 1
ATOM 913 O O . ASP A 1 118 ? -2.496 -22.168 -20.969 1.00 67.06 118 ASP A O 1
ATOM 917 N N . THR A 1 119 ? -2.181 -21.298 -23.007 1.00 62.12 119 THR A N 1
ATOM 918 C CA . THR A 1 119 ? -3.539 -21.613 -23.455 1.00 62.12 119 THR A CA 1
ATOM 919 C C . THR A 1 119 ? -3.640 -23.131 -23.489 1.00 62.12 119 THR A C 1
ATOM 921 O O . THR A 1 119 ? -3.097 -23.762 -24.394 1.00 62.12 119 THR A O 1
ATOM 924 N N . GLY A 1 120 ? -4.276 -23.711 -22.467 1.00 66.62 120 GLY A N 1
ATOM 925 C CA . GLY A 1 120 ? -4.523 -25.144 -22.396 1.00 66.62 120 GLY A CA 1
ATOM 926 C C . GLY A 1 120 ? -5.237 -25.615 -23.660 1.00 66.62 120 GLY A C 1
ATOM 927 O O . GLY A 1 120 ? -5.878 -24.819 -24.352 1.00 66.62 120 GLY A O 1
ATOM 928 N N . ALA A 1 121 ? -5.117 -26.903 -23.979 1.00 69.31 121 ALA A N 1
ATOM 929 C CA . ALA A 1 121 ? -5.793 -27.473 -25.137 1.00 69.31 121 ALA A CA 1
ATOM 930 C C . ALA A 1 121 ? -7.285 -27.089 -25.109 1.00 69.31 121 ALA A C 1
ATOM 932 O O . ALA A 1 121 ? -8.017 -27.476 -24.197 1.00 69.31 121 ALA A O 1
ATOM 933 N N . GLN A 1 122 ? -7.733 -26.295 -26.086 1.00 66.94 122 GLN A N 1
ATOM 934 C CA . GLN A 1 122 ? -9.157 -26.039 -26.262 1.00 66.94 122 GLN A CA 1
ATOM 935 C C . GLN A 1 122 ? -9.802 -27.382 -26.603 1.00 66.94 122 GLN A C 1
ATOM 937 O O . GLN A 1 122 ? -9.416 -28.023 -27.582 1.00 66.94 122 GLN A O 1
ATOM 942 N N . GLY A 1 123 ? -10.749 -27.823 -25.769 1.00 67.94 123 GLY A N 1
ATOM 943 C CA . GLY A 1 123 ? -11.531 -29.025 -26.041 1.00 67.94 123 GLY A CA 1
ATOM 944 C C . GLY A 1 123 ? -12.172 -28.958 -27.433 1.00 67.94 123 GLY A C 1
ATOM 945 O O . GLY A 1 123 ? -12.339 -27.860 -27.977 1.00 67.94 123 GLY A O 1
ATOM 946 N N . PRO A 1 124 ? -12.508 -30.110 -28.038 1.00 66.38 124 PRO A N 1
ATOM 947 C CA . PRO A 1 124 ? -13.026 -30.149 -29.397 1.00 66.38 124 PRO A CA 1
ATOM 948 C C . PRO A 1 124 ? -14.216 -29.198 -29.524 1.00 66.38 124 PRO A C 1
ATOM 950 O O . PRO A 1 124 ? -15.170 -29.265 -28.744 1.00 66.38 124 PRO A O 1
ATOM 953 N N . LYS A 1 125 ? -14.128 -28.281 -30.492 1.00 69.19 125 LYS A N 1
ATOM 954 C CA . LYS A 1 125 ? -15.253 -27.424 -30.861 1.00 69.19 125 LYS A CA 1
ATOM 955 C C . LYS A 1 125 ? -16.380 -28.355 -31.308 1.00 69.19 125 LYS A C 1
ATOM 957 O O . LYS A 1 125 ? -16.168 -29.166 -32.207 1.00 69.19 125 LYS A O 1
ATOM 962 N N . ARG A 1 126 ? -17.504 -28.291 -30.595 1.00 63.53 126 ARG A N 1
ATOM 963 C CA . ARG A 1 126 ? -18.741 -28.977 -30.974 1.00 63.53 126 ARG A CA 1
ATOM 964 C C . ARG A 1 126 ? -19.248 -28.466 -32.312 1.00 63.53 126 ARG A C 1
ATOM 966 O O . ARG A 1 126 ? -19.075 -27.252 -32.561 1.00 63.53 126 ARG A O 1
#

Secondary structure (DSSP, 8-state):
-PPP------------EEEEEE-B-TTS-B--S-B-EEEEEEESSTT--EEEEEEE--B--TTSEEEEEETSSEEEES-GGG--TTS-EEEEEEEESSTTSS-EEEEEEEE----------PPPP-

Sequence (126 aa):
MVLFVFFISTCVFSQSFDYQTIVRNASGAVQVNTPVYLRFTILENESGGVLYREIQNPTTDQYGWLSVTVGEGTPQSGVFANIDFSVKRYLLVECSDNAGTSYSEIGLSPINPSQKGDTGAQGPKR

Foldseek 3Di:
DDDDDDDDDDPDDQDKAKDKDFDADPVRHTDAQAWWKKKKFKAPDQPHDTQWIFIDTDTAHRRSMDMDIGQPGHTPDHHPSVDDLQAKMKIFMWIDPPNPPDTDTPDIGIRHRDDPDDPPPDPDDD

pLDDT: mean 86.27, std 13.6, range [48.66, 98.06]

Radius of gyration: 19.89 Å; chains: 1; bounding box: 35×56×68 Å